Protein AF-A0A6G3MGH6-F1 (afdb_monomer_lite)

Foldseek 3Di:
DFVVVCCVVPNDPPCVLVVDDVSRDDPPDDCVLFDPVLCVQQVVCPPPQDDDPWDKDWDFQQDDPDCVVCVVVVNHDGRDIDIDGDHDSGSNVVVSVVD

Structure (mmCIF, N/CA/C/O backbone):
data_AF-A0A6G3MGH6-F1
#
_entry.id   AF-A0A6G3MGH6-F1
#
loop_
_atom_site.group_PDB
_atom_site.id
_atom_site.type_symbol
_atom_site.label_atom_id
_atom_site.label_alt_id
_atom_site.label_comp_id
_atom_site.label_asym_id
_atom_site.label_entity_id
_atom_site.label_seq_id
_atom_site.pdbx_PDB_ins_code
_atom_site.Cartn_x
_atom_site.Cartn_y
_atom_site.Cartn_z
_atom_site.occupancy
_atom_site.B_iso_or_equiv
_atom_site.auth_seq_id
_atom_site.auth_comp_id
_atom_site.auth_asym_id
_atom_site.auth_atom_id
_atom_site.pdbx_PDB_model_num
ATOM 1 N N . MET A 1 1 ? -5.260 -7.878 -14.529 1.00 82.50 1 MET A N 1
ATOM 2 C CA . MET A 1 1 ? -4.038 -7.053 -14.348 1.00 82.50 1 MET A CA 1
ATOM 3 C C . MET A 1 1 ? -4.278 -6.156 -13.147 1.00 82.50 1 MET A C 1
ATOM 5 O O . MET A 1 1 ? -5.439 -5.900 -12.876 1.00 82.50 1 MET A O 1
ATOM 9 N N . GLY A 1 2 ? -3.252 -5.710 -12.421 1.00 93.56 2 GLY A N 1
ATOM 10 C CA . GLY A 1 2 ? -3.486 -5.069 -11.117 1.00 93.56 2 GLY A CA 1
ATOM 11 C C . GLY A 1 2 ? -3.988 -6.090 -10.091 1.00 93.56 2 GLY A C 1
ATOM 12 O O . GLY A 1 2 ? -3.587 -7.254 -10.170 1.00 93.56 2 GLY A O 1
ATOM 13 N N . ILE A 1 3 ? -4.882 -5.695 -9.183 1.00 96.44 3 ILE A N 1
ATOM 14 C CA . ILE A 1 3 ? -5.356 -6.579 -8.103 1.00 96.44 3 ILE A CA 1
ATOM 15 C C . ILE A 1 3 ? -6.065 -7.849 -8.608 1.00 96.44 3 ILE A C 1
ATOM 17 O O . ILE A 1 3 ? -5.916 -8.900 -7.997 1.00 96.44 3 ILE A O 1
ATOM 21 N N . ASP A 1 4 ? -6.708 -7.816 -9.786 1.00 95.75 4 ASP A N 1
ATOM 22 C CA . ASP A 1 4 ? -7.290 -9.013 -10.428 1.00 95.75 4 ASP A CA 1
ATOM 23 C C . ASP A 1 4 ? -6.265 -10.150 -10.596 1.00 95.75 4 ASP A C 1
ATOM 25 O O . ASP A 1 4 ? -6.607 -11.330 -10.555 1.00 95.75 4 ASP A O 1
ATOM 29 N N . TRP A 1 5 ? -4.998 -9.794 -10.859 1.00 96.06 5 TRP A N 1
ATOM 30 C CA . TRP A 1 5 ? -3.920 -10.778 -10.948 1.00 96.06 5 TRP A CA 1
ATOM 31 C C . TRP A 1 5 ? -3.638 -11.364 -9.564 1.00 96.06 5 TRP A C 1
ATOM 33 O O . TRP A 1 5 ? -3.644 -12.579 -9.426 1.00 96.06 5 TRP A O 1
ATOM 43 N N . SER A 1 6 ? -3.486 -10.517 -8.543 1.00 96.25 6 SER A N 1
ATOM 44 C CA . SER A 1 6 ? -3.224 -10.954 -7.167 1.00 96.25 6 SER A CA 1
ATOM 45 C C . SER A 1 6 ? -4.318 -11.875 -6.623 1.00 96.25 6 SER A C 1
ATOM 47 O O . SER A 1 6 ? -3.997 -12.893 -6.018 1.00 96.25 6 SER A O 1
ATOM 49 N N . ILE A 1 7 ? -5.592 -11.575 -6.904 1.00 96.69 7 ILE A N 1
ATOM 50 C CA . ILE A 1 7 ? -6.740 -12.421 -6.539 1.00 96.69 7 ILE A CA 1
ATOM 51 C C . ILE A 1 7 ? -6.630 -13.791 -7.213 1.00 96.69 7 ILE A C 1
ATOM 53 O O . ILE A 1 7 ? -6.734 -14.825 -6.560 1.00 96.69 7 ILE A O 1
ATOM 57 N N . ARG A 1 8 ? -6.374 -13.815 -8.525 1.00 96.94 8 ARG A N 1
ATOM 58 C CA . ARG A 1 8 ? -6.265 -15.064 -9.288 1.00 96.94 8 ARG A CA 1
ATOM 59 C C . ARG A 1 8 ? -5.096 -15.941 -8.832 1.00 96.94 8 ARG A C 1
ATOM 61 O O . ARG A 1 8 ? -5.226 -17.160 -8.852 1.00 96.94 8 ARG A O 1
ATOM 68 N N . GLU A 1 9 ? -3.975 -15.340 -8.443 1.00 96.50 9 GLU A N 1
ATOM 69 C CA . GLU A 1 9 ? -2.815 -16.070 -7.914 1.00 96.50 9 GLU A CA 1
ATOM 70 C C . GLU A 1 9 ? -2.958 -16.435 -6.417 1.00 96.50 9 GLU A C 1
ATOM 72 O O . GLU A 1 9 ? -2.086 -17.102 -5.865 1.00 96.50 9 GLU A O 1
ATOM 77 N N . GLY A 1 10 ? -4.052 -16.032 -5.755 1.00 96.81 10 GLY A N 1
ATOM 78 C CA . GLY A 1 10 ? -4.361 -16.402 -4.369 1.00 96.81 10 GLY A CA 1
ATOM 79 C C . GLY A 1 10 ? -3.724 -15.518 -3.290 1.00 96.81 10 GLY A C 1
ATOM 80 O O . GLY A 1 10 ? -3.654 -15.933 -2.136 1.00 96.81 10 GLY A O 1
ATOM 81 N N . TYR A 1 11 ? -3.260 -14.315 -3.637 1.00 96.06 11 TYR A N 1
ATOM 82 C CA . TYR A 1 11 ? -2.672 -13.358 -2.687 1.00 96.06 11 TYR A CA 1
ATOM 83 C C . TYR A 1 11 ? -3.692 -12.410 -2.039 1.00 96.06 11 TYR A C 1
ATOM 85 O O . TYR A 1 11 ? -3.343 -11.705 -1.094 1.00 96.06 11 TYR A O 1
ATOM 93 N N . SER A 1 12 ? -4.917 -12.350 -2.566 1.00 96.88 12 SER A N 1
ATOM 94 C CA . SER A 1 12 ? -5.963 -11.402 -2.156 1.00 96.88 12 SER A CA 1
ATOM 95 C C . SER A 1 12 ? -7.341 -12.056 -2.232 1.00 96.88 12 SER A C 1
ATOM 97 O O . SER A 1 12 ? -7.533 -13.012 -2.991 1.00 96.88 12 SER A O 1
ATOM 99 N N . TRP A 1 13 ? -8.301 -11.530 -1.478 1.00 98.00 13 TRP A N 1
ATOM 100 C CA . TRP A 1 13 ? -9.703 -11.936 -1.551 1.00 98.00 13 TRP A CA 1
ATOM 101 C C . TRP A 1 13 ? -10.453 -11.174 -2.646 1.00 98.00 13 TRP A C 1
ATOM 103 O O . TRP A 1 13 ? -9.999 -10.139 -3.137 1.00 98.00 13 TRP A O 1
ATOM 113 N N . ALA A 1 14 ? -11.602 -11.703 -3.071 1.00 96.56 14 ALA A N 1
ATOM 114 C CA . ALA A 1 14 ? -12.364 -11.123 -4.176 1.00 96.56 14 ALA A CA 1
ATOM 115 C C . ALA A 1 14 ? -12.912 -9.728 -3.834 1.00 96.56 14 ALA A C 1
ATOM 117 O O . ALA A 1 14 ? -13.031 -8.879 -4.720 1.00 96.56 14 ALA A O 1
ATOM 118 N N . GLU A 1 15 ? -13.214 -9.513 -2.558 1.00 97.00 15 GLU A N 1
ATOM 119 C CA . GLU A 1 15 ? -13.781 -8.305 -1.973 1.00 97.00 15 GLU A CA 1
ATOM 120 C C . GLU A 1 15 ? -12.736 -7.184 -1.837 1.00 97.00 15 GLU A C 1
ATOM 122 O O . GLU A 1 15 ? -13.095 -6.012 -1.895 1.00 97.00 15 GLU A O 1
ATOM 127 N N . ASP A 1 16 ? -11.436 -7.506 -1.747 1.00 96.88 16 ASP A N 1
ATOM 128 C CA . ASP A 1 16 ? -10.360 -6.520 -1.522 1.00 96.88 16 ASP A CA 1
ATOM 129 C C . ASP A 1 16 ? -10.341 -5.410 -2.585 1.00 96.88 16 ASP A C 1
ATOM 131 O O . ASP A 1 16 ? -10.005 -4.257 -2.305 1.00 96.88 16 ASP A O 1
ATOM 135 N N . LYS A 1 17 ? -10.733 -5.737 -3.823 1.00 96.00 17 LYS A N 1
ATOM 136 C CA . LYS A 1 17 ? -10.799 -4.759 -4.914 1.00 96.00 17 LYS A CA 1
ATOM 137 C C . LYS A 1 17 ? -11.847 -3.671 -4.671 1.00 96.00 17 LYS A C 1
ATOM 139 O O . LYS A 1 17 ? -11.670 -2.572 -5.174 1.00 96.00 17 LYS A O 1
ATOM 144 N N . GLU A 1 18 ? -12.923 -3.954 -3.937 1.00 96.31 18 GLU A N 1
ATOM 145 C CA . GLU A 1 18 ? -13.996 -2.983 -3.670 1.00 96.31 18 GLU A CA 1
ATOM 146 C C . GLU A 1 18 ? -13.532 -1.867 -2.726 1.00 96.31 18 GLU A C 1
ATOM 148 O O . GLU A 1 18 ? -14.099 -0.777 -2.723 1.00 96.31 18 GLU A O 1
ATOM 153 N N . TYR A 1 19 ? -12.450 -2.118 -1.984 1.00 95.62 19 TYR A N 1
ATOM 154 C CA . TYR A 1 19 ? -11.828 -1.178 -1.054 1.00 95.62 19 TYR A CA 1
ATOM 155 C C . TYR A 1 19 ? -10.549 -0.537 -1.611 1.00 95.62 19 TYR A C 1
ATOM 157 O O . TYR A 1 19 ? -9.843 0.170 -0.893 1.00 95.62 19 TYR A O 1
ATOM 165 N N . CYS A 1 20 ? -10.241 -0.766 -2.892 1.00 96.38 20 CYS A N 1
ATOM 166 C CA . CYS A 1 20 ? -9.127 -0.134 -3.589 1.00 96.38 20 CYS A CA 1
ATOM 167 C C . CYS A 1 20 ? -9.628 0.971 -4.523 1.00 96.38 20 CYS A C 1
ATOM 169 O O . CYS A 1 20 ? -10.590 0.788 -5.269 1.00 96.38 20 CYS A O 1
ATOM 171 N N . GLU A 1 21 ? -8.907 2.091 -4.562 1.00 96.75 21 GLU A N 1
ATOM 172 C CA . GLU A 1 21 ? -9.082 3.103 -5.607 1.00 96.75 21 GLU A CA 1
ATOM 173 C C . GLU A 1 21 ? -8.968 2.457 -7.003 1.00 96.75 21 GLU A C 1
ATOM 175 O O . GLU A 1 21 ? -8.140 1.562 -7.216 1.00 96.75 21 GLU A O 1
ATOM 180 N N . GLU A 1 22 ? -9.825 2.870 -7.947 1.00 96.50 22 GLU A N 1
ATOM 181 C CA . GLU A 1 22 ? -9.913 2.300 -9.305 1.00 96.50 22 GLU A CA 1
ATOM 182 C C . GLU A 1 22 ? -10.065 0.765 -9.327 1.00 96.50 22 GLU A C 1
ATOM 184 O O . GLU A 1 22 ? -9.592 0.091 -10.244 1.00 96.50 22 GLU A O 1
ATOM 189 N N . TYR A 1 23 ? -10.657 0.173 -8.284 1.00 96.00 23 TYR A N 1
ATOM 190 C CA . TYR A 1 23 ? -10.720 -1.280 -8.095 1.00 96.00 23 TYR A CA 1
ATOM 191 C C . TYR A 1 23 ? -9.349 -1.972 -8.212 1.00 96.00 23 TYR A C 1
ATOM 193 O O . TYR A 1 23 ? -9.242 -3.102 -8.694 1.00 96.00 23 TYR A O 1
ATOM 201 N N . GLY A 1 24 ? -8.270 -1.275 -7.840 1.00 96.38 24 GLY A N 1
ATOM 202 C CA . GLY A 1 24 ? -6.895 -1.765 -7.939 1.00 96.38 24 GLY A CA 1
ATOM 203 C C . GLY A 1 24 ? -6.393 -1.962 -9.376 1.00 96.38 24 GLY A C 1
ATOM 204 O O . GLY A 1 24 ? -5.445 -2.733 -9.590 1.00 96.38 24 GLY A O 1
ATOM 205 N N . ARG A 1 25 ? -7.023 -1.319 -10.373 1.00 96.25 25 ARG A N 1
ATOM 206 C CA . ARG A 1 25 ? -6.668 -1.453 -11.791 1.00 96.25 25 ARG A CA 1
ATOM 207 C C . ARG A 1 25 ? -7.190 -0.302 -12.664 1.00 96.25 25 ARG A C 1
ATOM 209 O O . ARG A 1 25 ? -8.374 -0.205 -12.948 1.00 96.25 25 ARG A O 1
ATOM 216 N N . MET A 1 26 ? -6.271 0.411 -13.312 1.00 95.75 26 MET A N 1
ATOM 217 C CA . MET A 1 26 ? -6.613 1.326 -14.410 1.00 95.75 26 MET A CA 1
ATOM 218 C C . MET A 1 26 ? -6.840 0.565 -15.729 1.00 95.75 26 MET A C 1
ATOM 220 O O . MET A 1 26 ? -6.003 -0.251 -16.133 1.00 95.75 26 MET A O 1
ATOM 224 N N . LEU A 1 27 ? -7.960 0.828 -16.414 1.00 94.12 27 LEU A N 1
ATOM 225 C CA . LEU A 1 27 ? -8.345 0.118 -17.646 1.00 94.12 27 LEU A CA 1
ATOM 226 C C . LEU A 1 27 ? -7.467 0.467 -18.855 1.00 94.12 27 LEU A C 1
ATOM 228 O O . LEU A 1 27 ? -7.195 -0.410 -19.673 1.00 94.12 27 LEU A O 1
ATOM 232 N N . ASP A 1 28 ? -6.961 1.697 -18.915 1.00 95.31 28 ASP A N 1
ATOM 233 C CA . ASP A 1 28 ? -6.157 2.204 -20.037 1.00 95.31 28 ASP A CA 1
ATOM 234 C C . ASP A 1 28 ? -4.669 1.805 -19.962 1.00 95.31 28 ASP A C 1
ATOM 236 O O . ASP A 1 28 ? -3.838 2.272 -20.743 1.00 95.31 28 ASP A O 1
ATOM 240 N N . ALA A 1 29 ? -4.296 0.945 -19.009 1.00 94.56 29 ALA A N 1
ATOM 241 C CA . ALA A 1 29 ? -2.918 0.506 -18.835 1.00 94.56 29 ALA A CA 1
ATOM 242 C C . ALA A 1 29 ? -2.455 -0.404 -19.992 1.00 94.56 29 ALA A C 1
ATOM 244 O O . ALA A 1 29 ? -2.863 -1.562 -20.090 1.00 94.56 29 ALA A O 1
ATOM 245 N N . ASP A 1 30 ? -1.527 0.090 -20.819 1.00 95.38 30 ASP A N 1
ATOM 246 C CA . ASP A 1 30 ? -0.930 -0.661 -21.931 1.00 95.38 30 ASP A CA 1
ATOM 247 C C . ASP A 1 30 ? 0.502 -1.148 -21.596 1.00 95.38 30 ASP A C 1
ATOM 249 O O . ASP A 1 30 ? 1.454 -0.355 -21.584 1.00 95.38 30 ASP A O 1
ATOM 253 N N . PRO A 1 31 ? 0.723 -2.462 -21.371 1.00 94.00 31 PRO A N 1
ATOM 254 C CA . PRO A 1 31 ? 2.055 -3.000 -21.101 1.00 94.00 31 PRO A CA 1
ATOM 255 C C . PRO A 1 31 ? 3.007 -2.892 -22.304 1.00 94.00 31 PRO A C 1
ATOM 257 O O . PRO A 1 31 ? 4.221 -3.018 -22.117 1.00 94.00 31 PRO A O 1
ATOM 260 N N . GLY A 1 32 ? 2.504 -2.671 -23.523 1.00 96.44 32 GLY A N 1
ATOM 261 C CA . GLY A 1 32 ? 3.292 -2.401 -24.726 1.00 96.44 32 GLY A CA 1
ATOM 262 C C . GLY A 1 32 ? 4.005 -1.046 -24.692 1.00 96.44 32 GLY A C 1
ATOM 263 O O . GLY A 1 32 ? 5.058 -0.899 -25.309 1.00 96.44 32 GLY A O 1
ATOM 264 N N . LYS A 1 33 ? 3.503 -0.086 -23.904 1.00 95.81 33 LYS A N 1
ATOM 265 C CA . LYS A 1 33 ? 4.149 1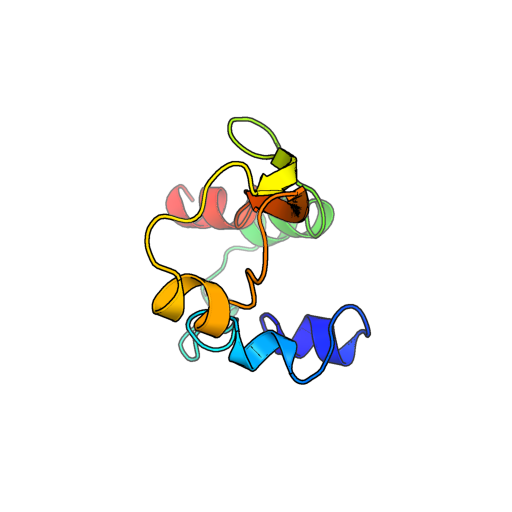.222 -23.679 1.00 95.81 33 LYS A CA 1
ATOM 266 C C . LYS A 1 33 ? 5.243 1.189 -22.612 1.00 95.81 33 LYS A C 1
ATOM 268 O O . LYS A 1 33 ? 5.970 2.162 -22.447 1.00 95.81 33 LYS A O 1
ATOM 273 N N . VAL A 1 34 ? 5.394 0.075 -21.896 1.00 96.75 34 VAL A N 1
ATOM 274 C CA . VAL A 1 34 ? 6.400 -0.072 -20.838 1.00 96.75 34 VAL A CA 1
ATOM 275 C C . VAL A 1 34 ? 7.662 -0.724 -21.405 1.00 96.75 34 VAL A C 1
ATOM 277 O O . VAL A 1 34 ? 7.638 -1.876 -21.853 1.00 96.75 34 VAL A O 1
ATOM 280 N N . SER A 1 35 ? 8.787 -0.007 -21.339 1.00 97.00 35 SER A N 1
ATOM 281 C CA . SER A 1 35 ? 10.071 -0.473 -21.872 1.00 97.00 35 SER A CA 1
ATOM 282 C C . SER A 1 35 ? 10.557 -1.775 -21.217 1.00 97.00 35 SER A C 1
ATOM 284 O O . SER A 1 35 ? 10.307 -2.059 -20.041 1.00 97.00 35 SER A O 1
ATOM 286 N N . ILE A 1 36 ? 11.330 -2.570 -21.968 1.00 96.69 36 ILE A N 1
ATOM 287 C CA . ILE A 1 36 ? 11.956 -3.806 -21.459 1.00 96.69 36 ILE A CA 1
ATOM 288 C C . ILE A 1 36 ? 12.844 -3.505 -20.243 1.00 96.69 36 ILE A C 1
ATOM 290 O O . ILE A 1 36 ? 12.884 -4.289 -19.296 1.00 96.69 36 ILE A O 1
ATOM 294 N N . LYS A 1 37 ? 13.526 -2.353 -20.241 1.00 96.38 37 LYS A N 1
ATOM 295 C CA . LYS A 1 37 ? 14.367 -1.902 -19.126 1.00 96.38 37 LYS A CA 1
ATOM 296 C C . LYS A 1 37 ? 13.545 -1.683 -17.851 1.00 96.38 37 LYS A C 1
ATOM 298 O O . LYS A 1 37 ? 13.953 -2.160 -16.794 1.00 96.38 37 LYS A O 1
ATOM 303 N N . ALA A 1 38 ? 12.386 -1.026 -17.948 1.00 97.06 38 ALA A N 1
ATOM 304 C CA . ALA A 1 38 ? 11.489 -0.821 -16.809 1.00 97.06 38 ALA A CA 1
ATOM 305 C C . ALA A 1 38 ? 10.962 -2.147 -16.247 1.00 97.06 38 ALA A C 1
ATOM 307 O O . ALA A 1 38 ? 11.029 -2.373 -15.039 1.00 97.06 38 ALA A O 1
ATOM 308 N N . LYS A 1 39 ? 10.540 -3.069 -17.123 1.00 96.19 39 LYS A N 1
ATOM 309 C CA . LYS A 1 39 ? 10.081 -4.409 -16.719 1.00 96.19 39 LYS A CA 1
ATOM 310 C C . LYS A 1 39 ? 11.181 -5.205 -16.013 1.00 96.19 39 LYS A C 1
ATOM 312 O O . LYS A 1 39 ? 10.955 -5.699 -14.913 1.00 96.19 39 LYS A O 1
ATOM 317 N N . LYS A 1 40 ? 12.387 -5.273 -16.596 1.00 96.38 40 LYS A N 1
ATOM 318 C CA . LYS A 1 40 ? 13.541 -5.981 -16.005 1.00 96.38 40 LYS A CA 1
ATOM 319 C C . LYS A 1 40 ? 13.910 -5.446 -14.621 1.00 96.38 40 LYS A C 1
ATOM 321 O O . LYS A 1 40 ? 14.284 -6.224 -13.753 1.00 96.38 40 LYS A O 1
ATOM 326 N N . ARG A 1 41 ? 13.796 -4.132 -14.415 1.00 95.44 41 ARG A N 1
ATOM 327 C CA . ARG A 1 41 ? 14.064 -3.495 -13.121 1.00 95.44 41 ARG A CA 1
ATOM 328 C C . ARG A 1 41 ? 12.954 -3.749 -12.094 1.00 95.44 41 ARG A C 1
ATOM 330 O O . ARG A 1 41 ? 13.252 -3.881 -10.914 1.00 95.44 41 ARG A O 1
ATOM 337 N N . GLY A 1 42 ? 11.696 -3.791 -12.536 1.00 94.81 42 GLY A N 1
ATOM 338 C CA . GLY A 1 42 ? 10.517 -3.902 -11.675 1.00 94.81 42 GLY A CA 1
ATOM 339 C C . GLY A 1 42 ? 10.194 -5.309 -11.180 1.00 94.81 42 GLY A C 1
ATOM 340 O O . GLY A 1 42 ? 9.913 -5.477 -10.000 1.00 94.81 42 GLY A O 1
ATOM 341 N N . ILE A 1 43 ? 10.256 -6.314 -12.062 1.00 94.75 43 ILE A N 1
ATOM 342 C CA . ILE A 1 43 ? 9.866 -7.706 -11.762 1.00 94.75 43 ILE A CA 1
ATOM 343 C C . ILE A 1 43 ? 10.477 -8.250 -10.456 1.00 94.75 43 ILE A C 1
ATOM 345 O O . ILE A 1 43 ? 9.710 -8.729 -9.625 1.00 94.75 43 ILE A O 1
ATOM 349 N N . PRO A 1 44 ? 11.800 -8.156 -10.208 1.00 96.25 44 PRO A N 1
ATOM 350 C CA . PRO A 1 44 ? 12.386 -8.720 -8.989 1.00 96.25 44 PRO A CA 1
ATOM 351 C C . PRO A 1 44 ? 12.017 -7.953 -7.708 1.00 96.25 44 PRO A C 1
ATOM 353 O O . PRO A 1 44 ? 12.379 -8.383 -6.620 1.00 96.25 44 PRO A O 1
ATOM 356 N N . GLN A 1 45 ? 11.348 -6.802 -7.818 1.00 96.06 45 GLN A N 1
ATOM 357 C CA . GLN A 1 45 ? 10.971 -5.949 -6.688 1.00 96.06 45 GLN A CA 1
ATOM 358 C C . GLN A 1 45 ? 9.488 -6.081 -6.316 1.00 96.06 45 GLN A C 1
ATOM 360 O O . GLN A 1 45 ? 9.053 -5.454 -5.345 1.00 96.06 45 GLN A O 1
ATOM 365 N N . LEU A 1 46 ? 8.705 -6.858 -7.071 1.00 94.44 46 LEU A N 1
ATOM 366 C CA . LEU A 1 46 ? 7.301 -7.111 -6.760 1.00 94.44 46 LEU A CA 1
ATOM 367 C C . LEU A 1 46 ? 7.185 -7.787 -5.383 1.00 94.44 46 LEU A C 1
ATOM 369 O O . LEU A 1 46 ? 7.895 -8.748 -5.104 1.00 94.44 46 LEU A O 1
ATOM 373 N N . GLY A 1 47 ? 6.315 -7.259 -4.519 1.00 93.62 47 GLY A N 1
ATOM 374 C CA . GLY A 1 47 ? 6.151 -7.751 -3.145 1.00 93.62 47 GLY A CA 1
ATOM 375 C C . GLY A 1 47 ? 7.202 -7.249 -2.145 1.00 93.62 47 GLY A C 1
ATOM 376 O O . GLY A 1 47 ? 7.249 -7.736 -1.021 1.00 93.62 47 GLY A O 1
ATOM 377 N N . THR A 1 48 ? 8.042 -6.277 -2.517 1.00 96.00 48 THR A N 1
ATOM 378 C CA . THR A 1 48 ? 8.993 -5.634 -1.590 1.00 96.00 48 THR A CA 1
ATOM 379 C C . THR A 1 48 ? 8.536 -4.227 -1.212 1.00 96.00 48 THR A C 1
ATOM 381 O O . THR A 1 48 ? 7.958 -3.519 -2.036 1.00 96.00 48 THR A O 1
ATOM 384 N N . LEU A 1 49 ? 8.842 -3.781 0.013 1.00 95.00 49 LEU A N 1
ATOM 385 C CA . LEU A 1 49 ? 8.520 -2.417 0.454 1.00 95.00 49 LEU A CA 1
ATOM 386 C C . LEU A 1 49 ? 9.342 -1.369 -0.286 1.00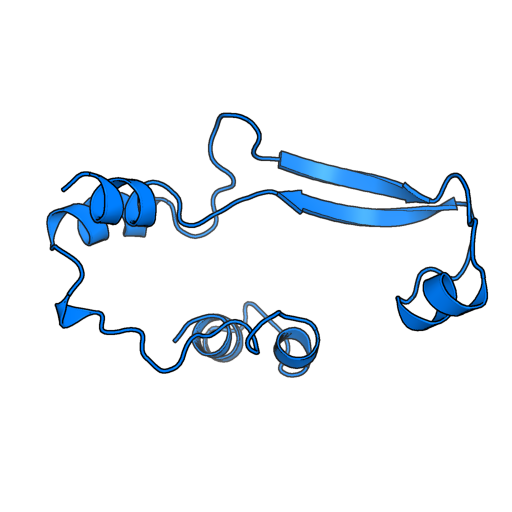 95.00 49 LEU A C 1
ATOM 388 O O . LEU A 1 49 ? 8.789 -0.388 -0.781 1.00 95.00 49 LEU A O 1
ATOM 392 N N . GLY A 1 50 ? 10.656 -1.587 -0.378 1.00 93.19 50 GLY A N 1
ATOM 393 C CA . GLY A 1 50 ? 11.594 -0.612 -0.910 1.00 93.19 50 GLY A CA 1
ATOM 394 C C . GLY A 1 50 ? 12.439 0.117 0.116 1.00 93.19 50 GLY A C 1
ATOM 395 O O . GLY A 1 50 ? 12.687 -0.379 1.203 1.00 93.19 50 GLY A O 1
ATOM 396 N N . SER A 1 51 ? 12.894 1.304 -0.279 1.00 90.31 51 SER A N 1
ATOM 397 C CA . SER A 1 51 ? 13.674 2.242 0.530 1.00 90.31 51 SER A CA 1
ATOM 398 C C . SER A 1 51 ? 13.077 3.651 0.451 1.00 90.31 51 SER A C 1
ATOM 400 O O . SER A 1 51 ? 12.174 3.890 -0.354 1.00 90.31 51 SER A O 1
ATOM 402 N N . GLY A 1 52 ? 13.594 4.588 1.247 1.00 92.81 52 GLY A N 1
ATOM 403 C CA . GLY A 1 52 ? 13.026 5.931 1.384 1.00 92.81 52 GLY A CA 1
ATOM 404 C C . GLY A 1 52 ? 11.882 5.920 2.392 1.00 92.81 52 GLY A C 1
ATOM 405 O O . GLY A 1 52 ? 11.966 5.219 3.394 1.00 92.81 52 GLY A O 1
ATOM 406 N N . ASN A 1 53 ? 10.804 6.648 2.115 1.00 93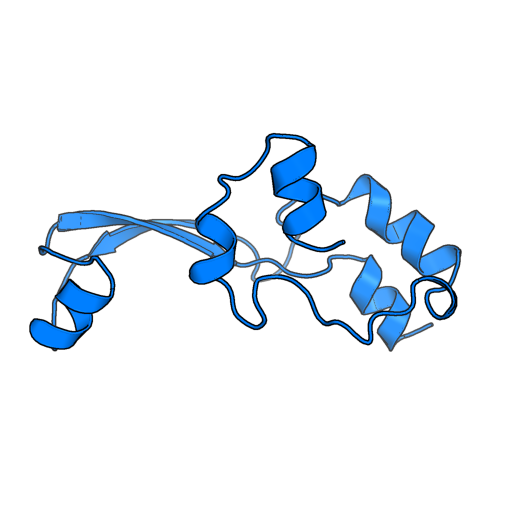.88 53 ASN A N 1
ATOM 407 C CA . ASN A 1 53 ? 9.636 6.728 2.997 1.00 93.88 53 ASN A CA 1
ATOM 408 C C . ASN A 1 53 ? 8.684 5.517 2.869 1.00 93.88 53 ASN A C 1
ATOM 410 O O . ASN A 1 53 ? 7.478 5.674 2.992 1.00 93.88 53 ASN A O 1
ATOM 414 N N . HIS A 1 54 ? 9.199 4.328 2.540 1.00 97.19 54 HIS A N 1
ATOM 415 C CA . HIS A 1 54 ? 8.385 3.119 2.386 1.00 97.19 54 HIS A CA 1
ATOM 416 C C . HIS A 1 54 ? 8.475 2.246 3.637 1.00 97.19 54 HIS A C 1
ATOM 418 O O . HIS A 1 54 ? 9.578 1.915 4.073 1.00 97.19 54 HIS A O 1
ATOM 424 N N . TYR A 1 55 ? 7.329 1.840 4.175 1.00 97.00 55 TYR A N 1
ATOM 425 C CA . TYR A 1 55 ? 7.228 1.116 5.441 1.00 97.00 55 TYR A CA 1
ATOM 426 C C . TYR A 1 55 ? 5.981 0.227 5.491 1.00 97.00 55 TYR A C 1
ATOM 428 O O . TYR A 1 55 ? 5.039 0.395 4.716 1.00 97.00 55 TYR A O 1
ATOM 436 N N . ALA A 1 56 ? 5.995 -0.730 6.416 1.00 97.44 56 ALA A N 1
ATOM 437 C CA . ALA A 1 56 ? 4.812 -1.439 6.878 1.00 97.44 56 ALA A CA 1
ATOM 438 C C . ALA A 1 56 ? 4.788 -1.330 8.401 1.00 97.44 56 ALA A C 1
ATOM 440 O O . ALA A 1 56 ? 5.718 -1.785 9.067 1.00 97.44 56 ALA A O 1
ATOM 441 N N . GLU A 1 57 ? 3.753 -0.697 8.934 1.00 97.94 57 GLU A N 1
ATOM 442 C CA . GLU A 1 57 ? 3.627 -0.397 10.354 1.00 97.94 57 GLU A CA 1
ATOM 443 C C . GLU A 1 57 ? 2.414 -1.094 10.955 1.00 97.94 57 GLU A C 1
ATOM 445 O O . GLU A 1 57 ? 1.360 -1.211 10.326 1.00 97.94 57 GLU A O 1
ATOM 450 N N . ILE A 1 58 ? 2.580 -1.529 12.203 1.00 98.12 58 ILE A N 1
ATOM 451 C CA . ILE A 1 58 ? 1.486 -1.940 13.074 1.00 98.12 58 ILE A CA 1
ATOM 452 C C . ILE A 1 58 ? 1.158 -0.730 13.935 1.00 98.12 58 ILE A C 1
ATOM 454 O O . ILE A 1 58 ? 2.015 -0.239 14.670 1.00 98.12 58 ILE A O 1
ATOM 458 N N . GLN A 1 59 ? -0.068 -0.246 13.825 1.00 98.19 59 GLN A N 1
ATOM 459 C CA . GLN A 1 59 ? -0.527 0.972 14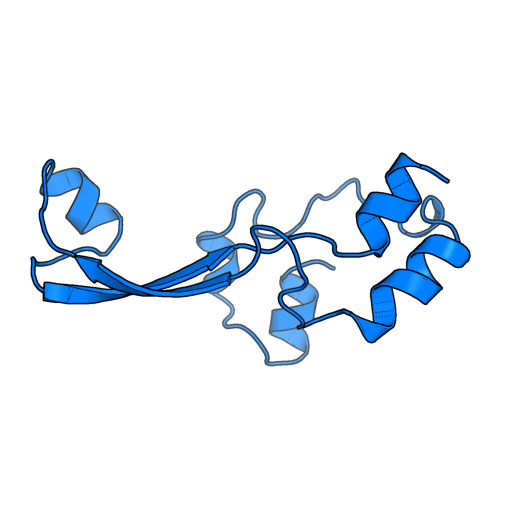.475 1.00 98.19 59 GLN A CA 1
ATOM 460 C C . GLN A 1 59 ? -1.699 0.659 15.401 1.00 98.19 59 GLN A C 1
ATOM 462 O O . GLN A 1 59 ? -2.380 -0.355 15.247 1.00 98.19 59 GLN A O 1
ATOM 467 N N . VAL A 1 60 ? -1.931 1.535 16.373 1.00 98.25 60 VAL A N 1
ATOM 468 C CA . VAL A 1 60 ? -3.057 1.441 17.304 1.00 98.25 60 VAL A CA 1
ATOM 469 C C . VAL A 1 60 ? -3.856 2.732 17.206 1.00 98.25 60 VAL A C 1
ATOM 471 O O . VAL A 1 60 ? -3.276 3.814 17.247 1.00 98.25 60 VAL A O 1
ATOM 474 N N . VAL A 1 61 ? -5.177 2.622 17.066 1.00 98.25 61 VAL A N 1
ATOM 475 C CA . VAL A 1 61 ? -6.082 3.779 17.068 1.00 98.25 61 VAL A CA 1
ATOM 476 C C . VAL A 1 61 ? -6.044 4.427 18.450 1.00 98.25 61 VAL A C 1
ATOM 478 O O . VAL A 1 61 ? -6.574 3.860 19.400 1.00 98.25 61 VAL A O 1
ATOM 481 N N . ASP A 1 62 ? -5.417 5.593 18.568 1.00 98.31 62 ASP A N 1
ATOM 482 C CA . ASP A 1 62 ? -5.271 6.307 19.844 1.00 98.31 62 ASP A CA 1
ATOM 483 C C . ASP A 1 62 ? -6.482 7.207 20.152 1.00 98.31 62 ASP A C 1
ATOM 485 O O . ASP A 1 62 ? -6.958 7.272 21.282 1.00 98.31 62 ASP A O 1
ATOM 489 N N . GLU A 1 63 ? -7.059 7.832 19.122 1.00 98.19 63 GLU A N 1
ATOM 490 C CA . GLU A 1 63 ? -8.200 8.740 19.255 1.00 98.19 63 GLU A CA 1
ATOM 491 C C . GLU A 1 63 ? -9.164 8.605 18.064 1.00 98.19 63 GLU A C 1
ATOM 493 O O . GLU A 1 63 ? -8.750 8.347 16.933 1.00 98.19 63 GLU A O 1
ATOM 498 N N . ILE A 1 64 ? -10.468 8.778 18.316 1.00 98.25 64 ILE A N 1
ATOM 499 C CA . ILE A 1 64 ? -11.520 8.809 17.288 1.00 98.25 64 ILE A CA 1
ATOM 500 C C . ILE A 1 64 ? -12.214 10.171 17.338 1.00 98.25 64 ILE A C 1
ATOM 502 O O . ILE A 1 64 ? -12.972 10.451 18.268 1.00 98.25 64 ILE A O 1
ATOM 506 N N . TYR A 1 65 ? -11.990 10.988 16.308 1.00 97.88 65 TYR A N 1
ATOM 507 C CA . TYR A 1 65 ? -12.557 12.337 16.197 1.00 97.88 65 TYR A CA 1
ATOM 508 C C . TYR A 1 65 ? -13.995 12.346 15.660 1.00 97.88 65 TYR A C 1
ATOM 510 O O . TYR A 1 65 ? -14.838 13.090 16.156 1.00 97.88 65 TYR A O 1
ATOM 518 N N . ASP A 1 66 ? -14.290 11.494 14.674 1.00 98.12 66 ASP A N 1
ATOM 519 C CA . ASP A 1 66 ? -15.628 11.317 14.103 1.00 98.12 66 ASP A CA 1
ATOM 520 C C . ASP A 1 66 ? -16.027 9.845 14.194 1.00 98.12 66 ASP A C 1
ATOM 522 O O . ASP A 1 66 ? -15.484 8.983 13.502 1.00 98.12 66 ASP A O 1
ATOM 526 N N . LYS A 1 67 ? -16.998 9.558 15.063 1.00 97.31 67 LYS A N 1
ATOM 527 C CA . LYS A 1 67 ? -17.461 8.191 15.318 1.00 97.31 67 LYS A CA 1
ATOM 528 C C . LYS A 1 67 ? -18.198 7.580 14.130 1.00 97.31 67 LYS A C 1
ATOM 530 O O . LYS A 1 67 ? -18.109 6.374 13.933 1.00 97.31 67 LYS A O 1
ATOM 535 N N . HIS A 1 68 ? -18.941 8.384 13.371 1.00 97.56 68 HIS A N 1
ATOM 536 C CA . HIS A 1 68 ? -19.712 7.881 12.240 1.00 97.56 68 HIS A CA 1
ATOM 537 C C . HIS A 1 68 ? -18.772 7.520 11.089 1.00 97.56 68 HIS A C 1
ATOM 539 O O . HIS A 1 68 ? -18.823 6.402 10.582 1.00 97.56 68 HIS A O 1
ATOM 545 N N . ALA A 1 69 ? -17.866 8.431 10.723 1.00 97.88 69 ALA A N 1
ATOM 546 C CA . ALA A 1 69 ? -16.885 8.176 9.674 1.00 97.88 69 ALA A CA 1
ATOM 547 C C . ALA A 1 69 ? -15.957 7.002 10.033 1.00 97.88 69 ALA A C 1
ATOM 549 O O . ALA A 1 69 ? -15.714 6.140 9.191 1.00 97.88 69 ALA A O 1
ATOM 550 N N . ALA A 1 70 ? -15.487 6.933 11.285 1.00 97.88 70 ALA A N 1
ATOM 551 C CA . ALA A 1 70 ? -14.646 5.837 11.765 1.00 97.88 70 ALA A CA 1
ATOM 552 C C . ALA A 1 70 ? -15.343 4.474 11.635 1.00 97.88 70 ALA A C 1
ATOM 554 O O . ALA A 1 70 ? -14.767 3.558 11.051 1.00 97.88 70 ALA A O 1
ATOM 555 N N . ALA A 1 71 ? -16.603 4.363 12.069 1.00 96.88 71 ALA A N 1
ATOM 556 C CA . ALA A 1 71 ? -17.380 3.133 11.929 1.00 96.88 71 ALA A CA 1
ATOM 557 C C . ALA A 1 71 ? -17.571 2.725 10.456 1.00 96.88 71 ALA A C 1
ATOM 559 O O . ALA A 1 71 ? -17.411 1.556 10.115 1.00 96.88 71 ALA A O 1
ATOM 560 N N . CYS A 1 72 ? -17.835 3.679 9.553 1.00 96.56 72 CYS A N 1
ATOM 561 C CA . CYS A 1 72 ? -17.916 3.399 8.112 1.00 96.56 72 CYS A CA 1
ATOM 562 C C . CYS A 1 72 ? -16.595 2.877 7.517 1.00 96.56 72 CYS A C 1
ATOM 564 O O . CYS A 1 72 ? -16.626 2.156 6.524 1.00 96.56 72 CYS A O 1
ATOM 566 N N . MET A 1 73 ? -15.451 3.229 8.111 1.00 95.88 73 MET A N 1
ATOM 567 C CA . MET A 1 73 ? -14.118 2.753 7.721 1.00 95.88 73 MET A CA 1
ATOM 568 C C . MET A 1 73 ? -13.678 1.482 8.476 1.00 95.88 73 MET A C 1
ATOM 570 O O . MET A 1 73 ? -12.558 1.016 8.275 1.00 95.88 73 MET A O 1
ATOM 574 N N . GLY A 1 74 ? -14.523 0.920 9.350 1.00 96.06 74 GLY A N 1
ATOM 575 C CA . GLY A 1 74 ? -14.194 -0.255 10.168 1.00 96.06 74 GLY A CA 1
ATOM 576 C C . GLY A 1 74 ? -13.267 0.036 11.356 1.00 96.06 74 GLY A C 1
ATOM 577 O O . GLY A 1 74 ? -12.582 -0.863 11.844 1.00 96.06 74 GLY A O 1
ATOM 578 N N . LEU A 1 75 ? -13.202 1.290 11.810 1.00 97.69 75 LEU A N 1
ATOM 579 C CA . LEU A 1 75 ? -12.461 1.728 12.996 1.00 97.69 75 LEU A CA 1
ATOM 580 C C . LEU A 1 75 ? -13.436 1.887 14.173 1.00 97.69 75 LEU A C 1
ATOM 582 O O . LEU A 1 75 ? -13.984 2.964 14.406 1.00 97.69 75 LEU A O 1
ATOM 586 N N . ASP A 1 76 ? -13.657 0.809 14.924 1.00 94.12 76 ASP A N 1
ATOM 587 C CA . ASP A 1 76 ? -14.772 0.737 15.881 1.00 94.12 76 ASP A CA 1
ATOM 588 C C . ASP A 1 76 ? -14.428 1.255 17.283 1.00 94.12 76 ASP A C 1
ATOM 590 O O . ASP A 1 76 ? -15.318 1.575 18.077 1.00 94.12 76 ASP A O 1
ATOM 594 N N . ARG A 1 77 ? -13.139 1.285 17.644 1.00 96.88 77 ARG A N 1
ATOM 595 C CA . ARG A 1 77 ? -12.706 1.614 19.011 1.00 96.88 77 ARG A CA 1
ATOM 596 C C . ARG A 1 77 ? -11.277 2.135 19.097 1.00 96.88 77 ARG A C 1
ATOM 598 O O . ARG A 1 77 ? -10.397 1.713 18.349 1.00 96.88 77 ARG A O 1
ATOM 605 N N . VAL A 1 78 ? -11.040 2.966 20.111 1.00 97.94 78 VAL A N 1
ATOM 606 C CA . VAL A 1 78 ? -9.692 3.268 20.609 1.00 97.94 78 VAL A CA 1
ATOM 607 C C . VAL A 1 78 ? -9.037 1.971 21.100 1.00 97.94 78 VAL A C 1
ATOM 609 O O . VAL A 1 78 ? -9.693 1.121 21.707 1.00 97.94 78 VAL A O 1
ATOM 612 N N . GLY A 1 79 ? -7.755 1.793 20.796 1.00 98.19 79 GLY A N 1
ATOM 613 C CA . GLY A 1 79 ? -6.995 0.570 21.041 1.00 98.19 79 GLY A CA 1
ATOM 614 C C . GLY A 1 79 ? -7.074 -0.471 19.916 1.00 98.19 79 GLY A C 1
ATOM 615 O O . GLY A 1 79 ? -6.453 -1.527 20.032 1.00 98.19 79 GLY A O 1
ATOM 616 N N . GLN A 1 80 ? -7.823 -0.227 18.832 1.00 98.44 80 GLN A N 1
ATOM 617 C CA . GLN A 1 80 ? -7.863 -1.138 17.683 1.00 98.44 80 GLN A CA 1
ATOM 618 C C . GLN A 1 80 ? -6.511 -1.175 16.958 1.00 98.44 80 GLN A C 1
ATOM 620 O O . GLN A 1 80 ? -5.959 -0.131 16.617 1.00 98.44 80 GLN A O 1
ATOM 625 N N . VAL A 1 81 ? -6.000 -2.380 16.692 1.00 97.94 81 VAL A N 1
ATOM 626 C CA . VAL A 1 81 ? -4.765 -2.586 15.922 1.00 97.94 81 VAL A CA 1
ATOM 627 C C . VAL A 1 81 ? -5.070 -2.524 14.427 1.00 97.94 81 VAL A C 1
ATOM 629 O O . VAL A 1 81 ? -6.002 -3.178 13.962 1.00 97.94 81 VAL A O 1
ATOM 632 N N . CYS A 1 82 ? -4.266 -1.767 13.687 1.00 97.81 82 CYS A N 1
ATOM 633 C CA . CYS A 1 82 ? -4.351 -1.603 12.239 1.00 97.81 82 CYS A CA 1
ATOM 634 C C . CYS A 1 82 ? -2.980 -1.832 11.592 1.00 97.81 82 CYS A C 1
ATOM 636 O O . CYS A 1 82 ? -1.942 -1.690 12.239 1.00 97.81 82 CYS A O 1
ATOM 638 N N . PHE A 1 83 ? -2.980 -2.151 10.300 1.00 97.56 83 PHE A N 1
ATOM 639 C CA . PHE A 1 83 ? -1.768 -2.211 9.489 1.00 97.56 83 PHE A CA 1
ATOM 640 C C . PHE A 1 83 ? -1.777 -1.067 8.480 1.00 97.56 83 PHE A C 1
ATOM 642 O O . PHE A 1 83 ? -2.771 -0.868 7.785 1.00 97.56 83 PHE A O 1
ATOM 649 N N . MET A 1 84 ? -0.660 -0.352 8.368 1.00 97.69 84 MET A N 1
ATOM 650 C CA . MET A 1 84 ? -0.456 0.663 7.337 1.00 97.69 84 MET A CA 1
ATOM 651 C C . MET A 1 84 ? 0.729 0.267 6.467 1.00 97.69 84 MET A C 1
ATOM 653 O O . MET A 1 84 ? 1.841 0.089 6.961 1.00 97.69 84 MET A O 1
ATOM 657 N N . ILE A 1 85 ? 0.495 0.134 5.162 1.00 97.69 85 ILE A N 1
ATOM 658 C CA . ILE A 1 85 ? 1.533 -0.192 4.181 1.00 97.69 85 ILE A CA 1
ATOM 659 C C . ILE A 1 85 ? 1.706 1.008 3.256 1.00 97.69 85 ILE A C 1
ATOM 661 O O . ILE A 1 85 ? 0.792 1.370 2.520 1.00 97.69 85 ILE A O 1
ATOM 665 N N . HIS A 1 86 ? 2.898 1.599 3.268 1.00 97.81 86 HIS A N 1
ATOM 666 C CA . HIS A 1 86 ? 3.280 2.681 2.370 1.00 97.81 86 HIS A CA 1
ATOM 667 C C . HIS A 1 86 ? 4.337 2.176 1.384 1.00 97.81 86 HIS A C 1
ATOM 669 O O . HIS A 1 86 ? 5.507 1.988 1.724 1.00 97.81 86 HIS A O 1
ATOM 675 N N . SER A 1 87 ? 3.928 1.928 0.140 1.00 97.25 87 SER A N 1
ATOM 676 C CA . SER A 1 87 ? 4.817 1.538 -0.959 1.00 97.25 87 SER A CA 1
ATOM 677 C C . SER A 1 87 ? 4.263 2.015 -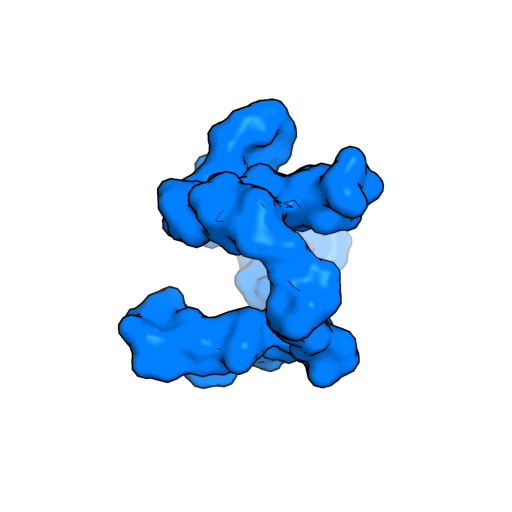2.304 1.00 97.25 87 SER A C 1
ATOM 679 O O . SER A 1 87 ? 3.220 2.657 -2.368 1.00 97.25 87 SER A O 1
ATOM 681 N N . GLY A 1 88 ? 4.964 1.714 -3.395 1.00 95.44 88 GLY A N 1
ATOM 682 C CA . GLY A 1 88 ? 4.568 2.118 -4.739 1.00 95.44 88 GLY A CA 1
ATOM 683 C C . GLY A 1 88 ? 5.096 1.182 -5.819 1.00 95.44 88 GLY A C 1
ATOM 684 O O . GLY A 1 88 ? 5.531 0.063 -5.559 1.00 95.44 88 GLY A O 1
ATOM 685 N N . SER A 1 89 ? 5.136 1.673 -7.056 1.00 95.50 89 SER A N 1
ATOM 686 C CA . SER A 1 89 ? 5.501 0.915 -8.269 1.00 95.50 89 SER A CA 1
ATOM 687 C C . SER A 1 89 ? 6.983 0.522 -8.381 1.00 95.50 89 SER A C 1
ATOM 689 O O . SER A 1 89 ? 7.430 0.017 -9.417 1.00 95.50 89 SER A O 1
ATOM 691 N N . ARG A 1 90 ? 7.758 0.734 -7.313 1.00 96.50 90 ARG A N 1
ATOM 692 C CA . ARG A 1 90 ? 9.178 0.386 -7.204 1.00 96.50 90 ARG A CA 1
ATOM 693 C C . ARG A 1 90 ? 10.004 0.971 -8.361 1.00 96.50 90 ARG A C 1
ATOM 695 O O . ARG A 1 90 ? 9.722 2.049 -8.884 1.00 96.50 90 ARG A O 1
ATOM 702 N N . GLY A 1 91 ? 11.060 0.271 -8.772 1.00 94.62 91 GLY A N 1
ATOM 703 C CA . GLY A 1 91 ? 11.903 0.673 -9.892 1.00 94.62 91 GLY A CA 1
ATOM 704 C C . GLY A 1 91 ? 11.190 0.685 -11.247 1.00 94.62 91 GLY A C 1
ATOM 705 O O . GLY A 1 91 ? 11.733 1.280 -12.176 1.00 94.62 91 GLY A O 1
ATOM 706 N N . LEU A 1 92 ? 10.004 0.071 -11.373 1.00 96.62 92 LEU A N 1
ATOM 707 C CA . LEU A 1 92 ? 9.240 0.062 -12.622 1.00 96.62 92 LEU A CA 1
ATOM 708 C C . LEU A 1 92 ? 8.741 1.467 -12.951 1.00 96.62 92 LEU A C 1
ATOM 710 O O . LEU A 1 92 ? 9.114 2.003 -13.991 1.00 96.62 92 LEU A O 1
ATOM 714 N N . GLY A 1 93 ? 7.955 2.079 -12.060 1.00 95.88 93 GLY A N 1
ATOM 715 C CA . GLY A 1 93 ? 7.378 3.402 -12.315 1.00 95.88 93 GLY A CA 1
ATOM 716 C C . GLY A 1 93 ? 8.441 4.488 -12.436 1.00 95.88 93 GLY A C 1
ATOM 717 O O . GLY A 1 93 ? 8.388 5.296 -13.358 1.00 95.88 93 GLY A O 1
ATOM 718 N N . HIS A 1 94 ? 9.484 4.437 -11.599 1.00 95.19 94 HIS A N 1
ATOM 719 C CA . HIS A 1 94 ? 10.629 5.340 -11.744 1.00 95.19 94 HIS A CA 1
ATOM 720 C C . HIS A 1 94 ? 11.274 5.225 -13.134 1.00 95.19 94 HIS A C 1
ATOM 722 O O . HIS A 1 94 ? 11.618 6.232 -13.747 1.00 95.19 94 HIS A O 1
ATOM 728 N N . GLN A 1 95 ? 11.459 4.005 -13.650 1.00 96.38 95 GLN A N 1
ATOM 729 C CA . GLN A 1 95 ? 12.064 3.799 -14.967 1.00 96.38 95 GLN A CA 1
ATOM 730 C C . GLN A 1 95 ? 11.137 4.187 -16.123 1.00 96.38 95 GLN A C 1
ATOM 732 O O . GLN A 1 95 ? 11.654 4.544 -17.174 1.00 96.38 95 GLN A O 1
ATOM 737 N N . VAL A 1 96 ? 9.814 4.125 -15.937 1.00 96.38 96 VAL A N 1
ATOM 738 C CA . VAL A 1 96 ? 8.829 4.656 -16.895 1.00 96.38 96 VAL A CA 1
ATOM 739 C C . VAL A 1 96 ? 8.883 6.184 -16.941 1.00 96.38 96 VAL A C 1
ATOM 741 O O . VAL A 1 96 ? 8.834 6.751 -18.021 1.00 96.38 96 VAL A O 1
ATOM 744 N N . ALA A 1 97 ? 9.027 6.852 -15.794 1.00 95.94 97 ALA A N 1
ATOM 745 C CA . ALA A 1 97 ? 9.053 8.316 -15.731 1.00 95.94 97 ALA A CA 1
ATOM 746 C C . ALA A 1 97 ? 10.359 8.943 -16.253 1.00 95.94 97 ALA A C 1
ATOM 748 O O . ALA A 1 97 ? 10.364 10.089 -16.686 1.00 95.94 97 ALA A O 1
ATOM 749 N N . THR A 1 98 ? 11.476 8.215 -16.163 1.00 91.94 98 THR A N 1
ATOM 750 C CA . THR A 1 98 ? 12.825 8.740 -16.458 1.00 91.94 98 THR A CA 1
ATOM 751 C C . THR A 1 98 ? 13.467 8.156 -17.715 1.00 91.94 9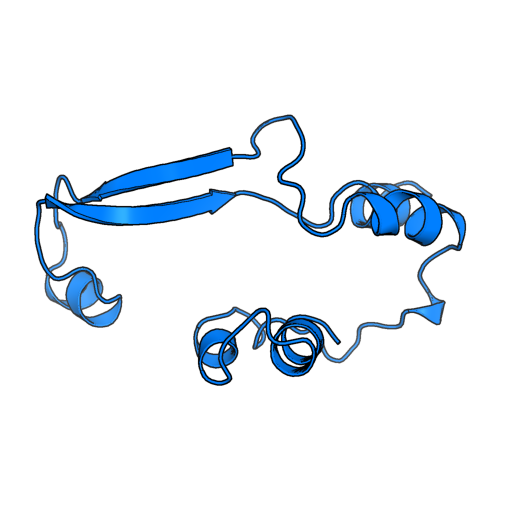8 THR A C 1
ATOM 753 O O . THR A 1 98 ? 14.590 8.537 -18.046 1.00 91.94 98 THR A O 1
ATOM 756 N N . GLY A 1 99 ? 12.831 7.171 -18.354 1.00 71.12 99 GLY A N 1
ATOM 757 C CA . GLY A 1 99 ? 13.439 6.347 -19.402 1.00 71.12 99 GLY A CA 1
ATOM 758 C C . GLY A 1 99 ? 12.688 6.313 -20.712 1.00 71.12 99 GLY A C 1
ATOM 759 O O . GLY A 1 99 ? 11.641 6.975 -20.833 1.00 71.12 99 GLY A O 1
#

Sequence (99 aa):
MGIDWSIREGYSWAEDKEYCEEYGRMLDADPGKVSIKAKKRGIPQLGTLGSGNHYAEIQVVDEIYDKHAAACMGLDRVGQVCFMIHSGSRGLGHQVATG

InterPro domains:
  IPR001233 RNA-splicing ligase, RtcB [PF01139] (2-98)
  IPR001233 RNA-splicing ligase, RtcB [PTHR11118] (1-98)
  IPR036025 tRNA-splicing ligase RtcB-like superfamily [G3DSA:3.90.1860.10] (1-99)
  IPR036025 tRNA-splicing ligase RtcB-like superfamily [SSF103365] (2-98)

Organism: Henneguya salminicola (NCBI:txid69463)

Radius of gyration: 16.97 Å; chains: 1; bounding box: 34×29×46 Å

pLDDT: mean 95.93, std 3.22, range [71.12, 98.44]

Secondary structure (DSSP, 8-state):
-THHHHHHTTSS-SGGGGGSGGGG--TT--GGGS-HHHHHHHGGGTT---SSS-EEEEEE----S-HHHHHHTT--STT-EEEEEE--SHHHHHHHHH-